Protein AF-A0A6L7CMY3-F1 (afdb_monomer_lite)

Structure (mmCIF, N/CA/C/O backbone):
data_AF-A0A6L7CMY3-F1
#
_entry.id   AF-A0A6L7CMY3-F1
#
loop_
_atom_site.group_PDB
_atom_site.id
_atom_site.type_symbol
_atom_site.label_atom_id
_atom_site.label_alt_id
_atom_site.label_comp_id
_atom_site.label_asym_id
_atom_site.label_entity_id
_atom_site.label_seq_id
_atom_site.pdbx_PDB_ins_code
_atom_site.Cartn_x
_atom_site.Cartn_y
_atom_site.Cartn_z
_atom_site.occupancy
_atom_site.B_iso_or_equiv
_atom_site.auth_seq_id
_atom_site.auth_comp_id
_atom_site.auth_asym_id
_atom_site.auth_atom_id
_atom_site.pdbx_PDB_model_num
ATOM 1 N N . ASN A 1 1 ? 4.585 -5.414 -3.481 1.00 55.00 1 ASN A N 1
ATOM 2 C CA . ASN A 1 1 ? 4.368 -4.657 -4.733 1.00 55.00 1 ASN A CA 1
ATOM 3 C C . ASN A 1 1 ? 4.599 -5.634 -5.880 1.00 55.00 1 ASN A C 1
ATOM 5 O O . ASN A 1 1 ? 5.736 -6.055 -6.036 1.00 55.00 1 ASN A O 1
ATOM 9 N N . VAL A 1 2 ? 3.542 -6.069 -6.585 1.00 53.06 2 VAL A N 1
ATOM 10 C CA . VAL A 1 2 ? 3.602 -7.129 -7.625 1.00 53.06 2 VAL A CA 1
ATOM 11 C C . VAL A 1 2 ? 4.683 -6.816 -8.656 1.00 53.06 2 VAL A C 1
ATOM 13 O O . VAL A 1 2 ? 5.489 -7.678 -8.973 1.00 53.06 2 VAL A O 1
ATOM 16 N N . VAL A 1 3 ? 4.734 -5.560 -9.105 1.00 57.84 3 VAL A N 1
ATOM 17 C CA . VAL A 1 3 ? 5.649 -5.092 -10.150 1.00 57.84 3 VAL A CA 1
ATOM 18 C C . VAL A 1 3 ? 7.102 -5.164 -9.686 1.00 57.84 3 VAL A C 1
ATOM 20 O O . VAL A 1 3 ? 7.944 -5.672 -10.412 1.00 57.84 3 VAL A O 1
ATOM 23 N N . ASN A 1 4 ? 7.395 -4.740 -8.453 1.00 63.16 4 ASN A N 1
ATOM 24 C CA . ASN A 1 4 ? 8.757 -4.835 -7.914 1.00 63.16 4 ASN A CA 1
ATOM 25 C C . ASN A 1 4 ? 9.168 -6.286 -7.656 1.00 63.16 4 ASN A C 1
ATOM 27 O O . ASN A 1 4 ? 10.317 -6.639 -7.885 1.00 63.16 4 ASN A O 1
ATOM 31 N N . ASN A 1 5 ? 8.246 -7.130 -7.184 1.00 65.50 5 ASN A N 1
ATOM 32 C CA . ASN A 1 5 ? 8.544 -8.547 -6.990 1.00 65.50 5 ASN A CA 1
ATOM 33 C C . ASN A 1 5 ? 8.836 -9.198 -8.343 1.00 65.50 5 ASN A C 1
ATOM 35 O O . ASN A 1 5 ? 9.855 -9.859 -8.473 1.00 65.50 5 ASN A O 1
ATOM 39 N N . TYR A 1 6 ? 8.004 -8.943 -9.356 1.00 63.12 6 TYR A N 1
ATOM 40 C CA . TYR A 1 6 ? 8.213 -9.431 -10.718 1.00 63.12 6 TYR A CA 1
ATOM 41 C C . TYR A 1 6 ? 9.540 -8.941 -11.312 1.00 63.12 6 TYR A C 1
ATOM 43 O O . TYR A 1 6 ? 10.290 -9.733 -11.868 1.00 63.12 6 TYR A O 1
ATOM 51 N N . ALA A 1 7 ? 9.877 -7.661 -11.128 1.00 59.66 7 ALA A N 1
ATOM 52 C CA . ALA A 1 7 ? 11.148 -7.100 -11.583 1.00 59.66 7 ALA A CA 1
ATOM 53 C C . ALA A 1 7 ? 12.369 -7.743 -10.898 1.00 59.66 7 ALA A C 1
ATOM 55 O O . ALA A 1 7 ? 13.407 -7.891 -11.533 1.00 59.66 7 ALA A O 1
ATOM 56 N N . ASN A 1 8 ? 12.251 -8.135 -9.625 1.00 67.75 8 ASN A N 1
ATOM 57 C CA . ASN A 1 8 ? 13.364 -8.685 -8.844 1.00 67.75 8 ASN A CA 1
ATOM 58 C C . ASN A 1 8 ? 13.496 -10.216 -8.929 1.00 67.75 8 ASN A C 1
ATOM 60 O O . ASN A 1 8 ? 14.593 -10.737 -8.771 1.00 67.75 8 ASN A O 1
ATOM 64 N N . GLN A 1 9 ? 12.386 -10.938 -9.096 1.00 62.44 9 GLN A N 1
ATOM 65 C CA . GLN A 1 9 ? 12.312 -12.401 -8.963 1.00 62.44 9 GLN A CA 1
ATOM 66 C C . GLN A 1 9 ? 11.767 -13.092 -10.230 1.00 62.44 9 GLN A C 1
ATOM 68 O O . GLN A 1 9 ? 11.657 -14.315 -10.267 1.00 62.44 9 GLN A O 1
ATOM 73 N N . GLY A 1 10 ? 11.414 -12.334 -11.272 1.00 70.56 10 GLY A N 1
ATOM 74 C CA . GLY A 1 10 ? 10.915 -12.869 -12.538 1.00 70.56 10 GLY A CA 1
ATOM 75 C C . GLY A 1 10 ? 9.558 -13.576 -12.423 1.00 70.56 10 GLY A C 1
ATOM 76 O O . GLY A 1 10 ? 8.732 -13.266 -11.559 1.00 70.56 10 GLY A O 1
ATOM 77 N N . LEU A 1 11 ? 9.318 -14.542 -13.316 1.00 72.25 11 LEU A N 1
ATOM 78 C CA . LEU A 1 11 ? 8.045 -15.274 -13.418 1.00 72.25 11 LEU A CA 1
ATOM 79 C C . LEU A 1 11 ? 7.767 -16.216 -12.234 1.00 72.25 11 LEU A C 1
ATOM 81 O O . LEU A 1 11 ? 6.601 -16.505 -11.963 1.00 72.25 11 LEU A O 1
ATOM 85 N N . VAL A 1 12 ? 8.792 -16.605 -11.469 1.00 72.31 12 VAL A N 1
ATOM 86 C CA . VAL A 1 12 ? 8.672 -17.429 -10.247 1.00 72.31 12 VAL A CA 1
ATOM 87 C C . VAL A 1 12 ? 7.715 -16.807 -9.225 1.00 72.31 12 VAL A C 1
ATOM 89 O O . VAL A 1 12 ? 7.023 -17.502 -8.481 1.00 72.31 12 VAL A O 1
ATOM 92 N N . VAL A 1 13 ? 7.601 -15.479 -9.226 1.00 74.62 13 VAL A N 1
ATOM 93 C CA . VAL A 1 13 ? 6.669 -14.726 -8.379 1.00 74.62 13 VAL A CA 1
ATOM 94 C C . VAL A 1 13 ? 5.237 -15.217 -8.543 1.00 74.62 13 VAL A C 1
ATOM 96 O O . VAL A 1 13 ? 4.516 -15.305 -7.552 1.00 74.62 13 VAL A O 1
ATOM 99 N N . VAL A 1 14 ? 4.821 -15.574 -9.761 1.00 78.06 14 VAL A N 1
ATOM 100 C CA . VAL A 1 14 ? 3.450 -16.022 -10.045 1.00 78.06 14 VAL A CA 1
ATOM 101 C C . VAL A 1 14 ? 3.087 -17.246 -9.200 1.00 78.06 14 VAL A C 1
ATOM 103 O O . VAL A 1 14 ? 1.989 -17.286 -8.646 1.00 78.06 14 VAL A O 1
ATOM 106 N N . PHE A 1 15 ? 4.019 -18.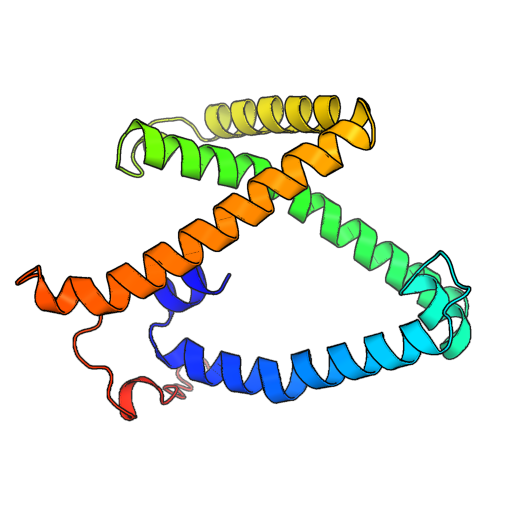183 -9.006 1.00 79.25 15 PHE A N 1
ATOM 107 C CA . PHE A 1 15 ? 3.814 -19.349 -8.146 1.00 79.25 15 PHE A CA 1
ATOM 108 C C . PHE A 1 15 ? 3.537 -18.938 -6.693 1.00 79.25 15 PHE A C 1
ATOM 110 O O . PHE A 1 15 ? 2.508 -19.309 -6.126 1.00 79.25 15 PHE A O 1
ATOM 117 N N . SER A 1 16 ? 4.381 -18.079 -6.114 1.00 78.56 16 SER A N 1
ATOM 118 C CA . SER A 1 16 ? 4.177 -17.538 -4.761 1.00 78.56 16 SER A CA 1
ATOM 119 C C . SER A 1 16 ? 2.843 -16.799 -4.623 1.00 78.56 16 SER A C 1
ATOM 121 O O . SER A 1 16 ? 2.177 -16.901 -3.593 1.00 78.56 16 SER A O 1
ATOM 123 N N . TRP A 1 17 ? 2.409 -16.083 -5.664 1.00 81.62 17 TRP A N 1
ATOM 124 C CA . TRP A 1 17 ? 1.119 -15.392 -5.667 1.00 81.62 17 TRP A CA 1
ATOM 125 C C . TRP A 1 17 ? -0.066 -16.349 -5.651 1.00 81.62 17 TRP A C 1
ATOM 127 O O . TRP A 1 17 ? -1.005 -16.093 -4.902 1.00 81.62 17 TRP A O 1
ATOM 137 N N . VAL A 1 18 ? -0.026 -17.449 -6.408 1.00 86.19 18 VAL A N 1
ATOM 138 C CA . VAL A 1 18 ? -1.082 -18.476 -6.364 1.00 86.19 18 VAL A CA 1
ATOM 139 C C . VAL A 1 18 ? -1.226 -19.030 -4.943 1.00 86.19 18 VAL A C 1
ATOM 141 O O . VAL A 1 18 ? -2.342 -19.100 -4.426 1.00 86.19 18 VAL A O 1
ATOM 144 N N . PHE A 1 19 ? -0.112 -19.327 -4.268 1.00 85.06 19 PHE A N 1
ATOM 145 C CA . PHE A 1 19 ? -0.126 -19.781 -2.872 1.00 85.06 19 PHE A CA 1
ATOM 146 C C . PHE A 1 19 ? -0.669 -18.724 -1.906 1.00 85.06 19 PHE A C 1
ATOM 148 O O . PHE A 1 19 ? -1.521 -19.038 -1.075 1.00 85.06 19 PHE A O 1
ATOM 155 N N . ILE A 1 20 ? -0.233 -17.465 -2.026 1.00 87.50 20 ILE A N 1
ATOM 156 C CA . ILE A 1 20 ? -0.755 -16.361 -1.203 1.00 87.50 20 ILE A CA 1
ATOM 157 C C . ILE A 1 20 ? -2.261 -16.189 -1.435 1.00 87.50 20 ILE A C 1
ATOM 159 O O . ILE A 1 20 ? -3.012 -15.998 -0.478 1.00 87.50 20 ILE A O 1
ATOM 163 N N . PHE A 1 21 ? -2.728 -16.289 -2.680 1.00 88.81 21 PHE A N 1
ATOM 164 C CA . PHE A 1 21 ? -4.149 -16.192 -2.994 1.00 88.81 21 PHE A CA 1
ATOM 165 C C . PHE A 1 21 ? -4.958 -17.323 -2.356 1.00 88.81 21 PHE A C 1
ATOM 167 O O . PHE A 1 21 ? -5.991 -17.063 -1.732 1.00 88.81 21 PHE A O 1
ATOM 174 N N . ALA A 1 22 ? -4.481 -18.561 -2.483 1.00 90.50 22 ALA A N 1
ATOM 175 C CA . ALA A 1 22 ? -5.176 -19.743 -1.991 1.00 90.50 22 ALA A CA 1
ATOM 176 C C . ALA A 1 22 ? -5.168 -19.845 -0.457 1.00 90.50 22 ALA A C 1
ATOM 178 O O . ALA A 1 22 ? -6.208 -20.098 0.144 1.00 90.50 22 ALA A O 1
ATOM 179 N N . LEU A 1 23 ? -4.013 -19.635 0.179 1.00 91.62 23 LEU A N 1
ATOM 180 C CA . LEU A 1 23 ? -3.820 -19.920 1.606 1.00 91.62 23 LEU A CA 1
ATOM 181 C C . LEU A 1 23 ? -4.017 -18.708 2.515 1.00 91.62 23 LEU A C 1
ATOM 183 O O . LEU A 1 23 ? -4.308 -18.881 3.696 1.00 91.62 23 LEU A O 1
ATOM 187 N N . TYR A 1 24 ? -3.860 -17.491 1.996 1.00 90.81 24 TYR A N 1
ATOM 188 C CA . TYR A 1 24 ? -3.956 -16.278 2.806 1.00 90.81 24 TYR A CA 1
ATOM 189 C C . TYR A 1 24 ? -5.120 -15.389 2.375 1.00 90.81 24 TYR A C 1
ATOM 191 O O . TYR A 1 24 ? -6.025 -15.138 3.168 1.00 90.81 24 TYR A O 1
ATOM 199 N N . PHE A 1 25 ? -5.135 -14.938 1.120 1.00 90.81 25 PHE A N 1
ATOM 200 C CA . PHE A 1 25 ? -6.109 -13.949 0.660 1.00 90.81 25 PHE A CA 1
ATOM 201 C C . PHE A 1 25 ? -7.543 -14.484 0.688 1.00 90.81 25 PHE A C 1
ATOM 203 O O . PHE A 1 25 ? -8.422 -13.823 1.236 1.00 90.81 25 PHE A O 1
ATOM 210 N N . THR A 1 26 ? -7.781 -15.679 0.133 1.00 93.81 26 THR A N 1
ATOM 211 C CA . THR A 1 26 ? -9.129 -16.267 0.063 1.00 93.81 26 THR A CA 1
ATOM 212 C C . THR A 1 26 ? -9.693 -16.549 1.459 1.00 93.81 26 THR A C 1
ATOM 214 O O . THR A 1 26 ? -10.779 -16.046 1.753 1.00 93.81 26 THR A O 1
ATOM 217 N N . PRO A 1 27 ? -8.977 -17.241 2.372 1.00 94.12 27 PRO A N 1
ATOM 218 C CA . PRO A 1 27 ? -9.471 -17.449 3.732 1.00 94.12 27 PRO A CA 1
ATOM 219 C C . PRO A 1 27 ? -9.698 -16.135 4.481 1.00 94.12 27 PRO A C 1
ATOM 221 O O . PRO A 1 27 ? -10.734 -15.962 5.122 1.00 94.12 27 PRO A O 1
ATOM 224 N N . TYR A 1 28 ? -8.776 -15.176 4.359 1.00 90.19 28 TYR A N 1
ATOM 225 C CA . TYR A 1 28 ? -8.914 -13.867 4.993 1.00 90.19 28 TYR A CA 1
ATOM 226 C C . TYR A 1 28 ? -10.160 -13.117 4.506 1.00 90.19 28 TYR A C 1
ATOM 228 O O . TYR A 1 28 ? -10.938 -12.629 5.325 1.00 90.19 28 TYR A O 1
ATOM 236 N N . ALA A 1 29 ? -10.391 -13.064 3.190 1.00 92.00 29 ALA A N 1
ATOM 237 C CA . ALA A 1 29 ? -11.557 -12.406 2.606 1.00 92.00 29 ALA A CA 1
ATOM 238 C C . ALA A 1 29 ? -12.874 -13.046 3.073 1.00 92.00 29 ALA A C 1
ATOM 240 O O . ALA A 1 29 ? -13.823 -12.326 3.386 1.00 92.00 29 ALA A O 1
ATOM 241 N N . LEU A 1 30 ? -12.919 -14.379 3.183 1.00 93.50 30 LEU A N 1
ATOM 242 C CA . LEU A 1 30 ? -14.083 -15.104 3.701 1.00 93.50 30 LEU A CA 1
ATOM 243 C C . LEU A 1 30 ? -14.339 -14.797 5.185 1.00 93.50 30 LEU A C 1
ATOM 245 O O . LEU A 1 30 ? -15.476 -14.511 5.558 1.00 93.50 30 LEU A O 1
ATOM 249 N N . ILE A 1 31 ? -13.294 -14.787 6.023 1.00 91.44 31 ILE A N 1
ATOM 250 C CA . ILE A 1 31 ? -13.402 -14.446 7.454 1.00 91.44 31 ILE A CA 1
ATOM 251 C C . ILE A 1 31 ? -13.899 -13.006 7.627 1.00 91.44 31 ILE A C 1
ATOM 253 O O . ILE A 1 31 ? -14.831 -12.754 8.390 1.00 91.44 31 ILE A O 1
ATOM 257 N N . VAL A 1 32 ? -13.304 -12.059 6.898 1.00 88.50 32 VAL A N 1
ATOM 258 C CA . VAL A 1 32 ? -13.708 -10.646 6.907 1.00 88.50 32 VAL A CA 1
ATOM 259 C C . VAL A 1 32 ? -15.148 -10.483 6.424 1.00 88.50 32 VAL A C 1
ATOM 261 O O . VAL A 1 32 ? -15.906 -9.733 7.036 1.00 88.50 32 VAL A O 1
ATOM 264 N N . GLY A 1 33 ? -15.547 -11.209 5.376 1.00 88.50 33 GLY A N 1
ATOM 265 C CA . GLY A 1 33 ? -16.920 -11.222 4.873 1.00 88.50 33 GLY A CA 1
ATOM 266 C C . GLY A 1 33 ? -17.920 -11.702 5.924 1.00 88.50 33 GLY A C 1
ATOM 267 O O . GLY A 1 33 ? -18.899 -11.008 6.192 1.00 88.50 33 GLY A O 1
ATOM 268 N N . GLN A 1 34 ? -17.634 -12.833 6.577 1.00 90.75 34 GLN A N 1
ATOM 269 C CA . GLN A 1 34 ? -18.487 -13.403 7.622 1.00 90.75 34 GLN A CA 1
ATOM 270 C C . GLN A 1 34 ? -18.597 -12.485 8.847 1.00 90.75 34 GLN A C 1
ATOM 272 O O . GLN A 1 34 ? -19.686 -12.290 9.390 1.00 90.75 34 GLN A O 1
ATOM 277 N N . LEU A 1 35 ? -17.485 -11.906 9.304 1.00 89.19 35 LEU A N 1
ATOM 278 C CA . LEU A 1 35 ? -17.491 -10.980 10.441 1.00 89.19 35 LEU A CA 1
ATOM 279 C C . LEU A 1 35 ? -18.205 -9.669 10.088 1.00 89.19 35 LEU A C 1
ATOM 281 O O . LEU A 1 35 ? -18.984 -9.161 10.894 1.00 89.19 35 LEU A O 1
ATOM 285 N N . GLY A 1 36 ? -18.002 -9.160 8.872 1.00 86.19 36 GLY A N 1
ATOM 286 C CA . GLY A 1 36 ? -18.684 -7.974 8.360 1.00 86.19 36 GLY A CA 1
ATOM 287 C C . GLY A 1 36 ? -20.200 -8.149 8.262 1.00 86.19 36 GLY A C 1
ATOM 288 O O . GLY A 1 36 ? -20.937 -7.245 8.650 1.00 86.19 36 GLY A O 1
ATOM 289 N N . SER A 1 37 ? -20.682 -9.313 7.811 1.00 86.06 37 SER A N 1
ATOM 290 C CA . SER A 1 37 ? -22.121 -9.610 7.748 1.00 86.06 37 SER A CA 1
ATOM 291 C C . SER A 1 37 ? -22.733 -9.872 9.126 1.00 86.06 37 SER A C 1
ATOM 293 O O . SER A 1 37 ? -23.871 -9.474 9.379 1.00 86.06 37 SER A O 1
ATOM 295 N N . THR A 1 38 ? -21.981 -10.515 10.025 1.00 86.25 38 THR A N 1
ATOM 296 C CA . THR A 1 38 ? -22.431 -10.840 11.390 1.00 86.25 38 THR A CA 1
ATOM 297 C C . THR A 1 38 ? -22.536 -9.585 12.258 1.00 86.25 38 THR A C 1
ATOM 299 O O . THR A 1 38 ? -23.514 -9.412 12.980 1.00 86.25 38 THR A O 1
ATOM 302 N N . PHE A 1 39 ? -21.569 -8.668 12.153 1.00 84.69 39 PHE A N 1
ATOM 303 C CA . PHE A 1 39 ? -21.505 -7.427 12.933 1.00 84.69 39 PHE A CA 1
ATOM 304 C C . PHE A 1 39 ? -21.821 -6.189 12.081 1.00 84.69 39 PHE A C 1
ATOM 306 O O . PHE A 1 39 ? -21.140 -5.167 12.180 1.00 84.69 39 PHE A O 1
ATOM 313 N N . LYS A 1 40 ? -22.861 -6.278 11.245 1.00 76.31 40 LYS A N 1
ATOM 314 C CA . LYS A 1 40 ? -23.282 -5.229 10.297 1.00 76.31 40 LYS A CA 1
ATOM 315 C C . LYS A 1 40 ? -23.584 -3.867 10.937 1.00 76.31 40 LYS A C 1
ATOM 317 O O . LYS A 1 40 ? -23.360 -2.834 10.315 1.00 76.31 40 LYS A O 1
ATOM 322 N N . ASP A 1 41 ? -24.040 -3.861 12.189 1.00 79.56 41 ASP A N 1
ATOM 323 C CA . ASP A 1 41 ? -24.372 -2.638 12.935 1.00 79.56 41 ASP A CA 1
ATOM 324 C C . ASP A 1 41 ? -23.135 -2.004 13.613 1.00 79.56 41 ASP A C 1
ATOM 326 O O . ASP A 1 41 ? -23.183 -0.895 14.154 1.00 79.56 41 ASP A O 1
ATOM 330 N N . GLY A 1 42 ? -21.993 -2.699 13.570 1.00 72.69 42 GLY A N 1
ATOM 331 C CA . GLY A 1 42 ? -20.726 -2.276 14.148 1.00 72.69 42 GLY A CA 1
ATOM 332 C C . GLY A 1 42 ? -19.984 -1.255 13.285 1.00 72.69 42 GLY A C 1
ATOM 333 O O . GLY A 1 42 ? -19.385 -1.597 12.270 1.00 72.69 42 GLY A O 1
ATOM 334 N N . LYS A 1 43 ? -19.926 0.006 13.730 1.00 72.31 43 LYS A N 1
ATOM 335 C CA . LYS A 1 43 ? -19.269 1.104 12.986 1.00 72.31 43 LYS A CA 1
ATOM 336 C C . LYS A 1 43 ? -17.733 1.078 12.999 1.00 72.31 43 LYS A C 1
ATOM 338 O O . LYS A 1 43 ? -17.114 1.836 12.261 1.00 72.31 43 LYS A O 1
ATOM 343 N N . GLY A 1 44 ? -17.106 0.252 13.839 1.00 70.62 44 GLY A N 1
ATOM 344 C CA . GLY A 1 44 ? -15.646 0.220 14.009 1.00 70.62 44 GLY A CA 1
ATOM 345 C C . GLY A 1 44 ? -14.918 -0.845 13.182 1.00 70.62 44 GLY A C 1
ATOM 346 O O . GLY A 1 44 ? -13.740 -1.092 13.444 1.00 70.62 44 GLY A O 1
ATOM 347 N N . GLY A 1 45 ? -15.602 -1.505 12.237 1.00 81.94 45 GLY A N 1
ATOM 348 C CA . GLY A 1 45 ? -15.008 -2.504 11.341 1.00 81.94 45 GLY A CA 1
ATOM 349 C C . GLY A 1 45 ? -14.246 -3.598 12.096 1.00 81.94 45 GLY A C 1
ATOM 350 O O . GLY A 1 45 ? -14.752 -4.152 13.072 1.00 81.94 45 GLY A O 1
ATOM 351 N N . VAL A 1 46 ? -12.996 -3.849 11.692 1.00 80.94 46 VAL A N 1
ATOM 352 C CA . VAL A 1 46 ? -12.120 -4.897 12.252 1.00 80.94 46 VAL A CA 1
ATOM 353 C C . VAL A 1 46 ? -11.996 -4.825 13.778 1.00 80.94 46 VAL A C 1
ATOM 355 O O . VAL A 1 46 ? -12.073 -5.854 14.446 1.00 80.94 46 VAL A O 1
ATOM 358 N N . SER A 1 47 ? -11.876 -3.627 14.362 1.00 82.88 47 SER A N 1
ATOM 359 C CA . SER A 1 47 ? -11.781 -3.483 15.824 1.00 82.88 47 SER A CA 1
ATOM 360 C C . SER A 1 47 ? -13.078 -3.906 16.521 1.00 82.88 47 SER A C 1
ATOM 362 O O . SER A 1 47 ? -13.046 -4.547 17.570 1.00 82.88 47 SER A O 1
ATOM 364 N N . THR A 1 48 ? -14.238 -3.624 15.915 1.00 83.69 48 THR A N 1
ATOM 365 C CA . THR A 1 48 ? -15.530 -4.076 16.453 1.00 83.69 48 THR A CA 1
ATOM 366 C C . THR A 1 48 ? -15.677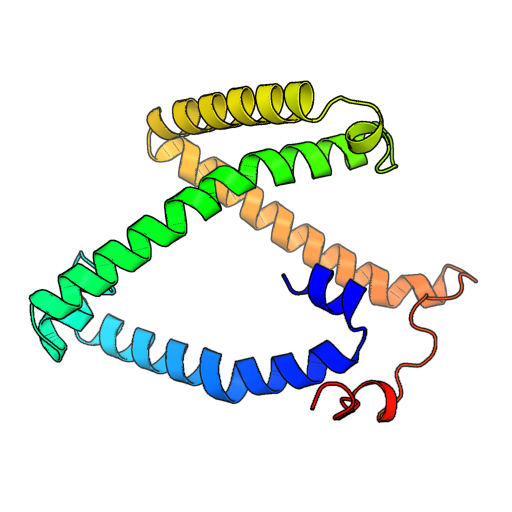 -5.589 16.369 1.00 83.69 48 THR A C 1
ATOM 368 O O . THR A 1 48 ? -16.171 -6.190 17.320 1.00 83.69 48 THR A O 1
ATOM 371 N N . TRP A 1 49 ? -15.215 -6.209 15.283 1.00 87.12 49 TRP A N 1
ATOM 372 C CA . TRP A 1 49 ? -15.267 -7.663 15.128 1.00 87.12 49 TRP A CA 1
ATOM 373 C C . TRP A 1 49 ? -14.414 -8.358 16.187 1.00 87.12 49 TRP A C 1
ATOM 375 O O . TRP A 1 49 ? -14.914 -9.221 16.901 1.00 87.12 49 TRP A O 1
ATOM 385 N N . ILE A 1 50 ? -13.169 -7.904 16.366 1.00 85.88 50 ILE A N 1
ATOM 386 C CA . ILE A 1 50 ? -12.240 -8.462 17.360 1.00 85.88 50 ILE A CA 1
ATOM 387 C C . ILE A 1 50 ? -12.751 -8.230 18.782 1.00 85.88 50 ILE A C 1
ATOM 389 O O . ILE A 1 50 ? -12.630 -9.107 19.634 1.00 85.88 50 ILE A O 1
ATOM 393 N N . LYS A 1 51 ? -13.389 -7.085 19.051 1.00 86.94 51 LYS A N 1
ATOM 394 C CA . LYS A 1 51 ? -13.976 -6.817 20.369 1.00 86.94 51 LYS A CA 1
ATOM 395 C C . LYS A 1 51 ? -15.055 -7.836 20.733 1.00 86.94 51 LYS A C 1
ATOM 397 O O . LYS A 1 51 ? -15.109 -8.244 21.889 1.00 86.94 51 LYS A O 1
ATOM 402 N N . HIS A 1 52 ? -15.886 -8.237 19.770 1.00 84.88 52 HIS A N 1
ATOM 403 C CA . HIS A 1 52 ? -16.958 -9.209 19.997 1.00 84.88 52 HIS A CA 1
ATOM 404 C C . HIS A 1 52 ? -16.465 -10.660 20.029 1.00 84.88 52 HIS A C 1
ATOM 406 O O . HIS A 1 52 ? -17.085 -11.478 20.698 1.00 84.88 52 HIS A O 1
ATOM 412 N N . THR A 1 53 ? -15.370 -10.992 19.338 1.00 86.19 53 THR A N 1
ATOM 413 C CA . THR A 1 53 ? -14.861 -12.373 19.263 1.00 86.19 53 THR A CA 1
ATOM 414 C C . THR A 1 53 ? -13.784 -12.694 20.298 1.00 86.19 53 THR A C 1
ATOM 416 O O . THR A 1 53 ? -13.715 -13.819 20.778 1.00 86.19 53 THR A O 1
ATOM 419 N N . MET A 1 54 ? -12.930 -11.725 20.629 1.00 86.19 54 MET A N 1
ATOM 420 C CA . MET A 1 54 ? -11.689 -11.921 21.393 1.00 86.19 54 MET A CA 1
ATOM 421 C C . MET A 1 54 ? -11.530 -10.942 22.567 1.00 86.19 54 MET A C 1
ATOM 423 O O . MET A 1 54 ? -10.594 -11.057 23.357 1.00 86.19 54 MET A O 1
ATOM 427 N N . GLY A 1 55 ? -12.446 -9.983 22.704 1.00 89.75 55 GLY A N 1
ATOM 428 C CA . GLY A 1 55 ? -12.510 -9.052 23.825 1.00 89.75 55 GLY A CA 1
ATOM 429 C C . GLY A 1 55 ? -11.800 -7.704 23.602 1.00 89.75 55 GLY A C 1
ATOM 430 O O . GLY A 1 55 ? -11.112 -7.485 22.600 1.00 89.75 55 GLY A O 1
ATOM 431 N N . PRO A 1 56 ? -11.970 -6.747 24.537 1.00 88.81 56 PRO A N 1
ATOM 432 C CA . PRO A 1 56 ? -11.554 -5.353 24.342 1.00 88.81 56 PRO A CA 1
ATOM 433 C C . PRO A 1 56 ? -10.040 -5.127 24.222 1.00 88.81 56 PRO A C 1
ATOM 435 O O . PRO A 1 56 ? -9.622 -4.257 23.461 1.00 88.81 56 PRO A O 1
ATOM 438 N N . GLY A 1 57 ? -9.214 -5.895 24.941 1.00 91.00 57 GLY A N 1
ATOM 439 C CA . GLY A 1 57 ? -7.754 -5.720 24.926 1.00 91.00 57 GLY A CA 1
ATOM 440 C C . GLY A 1 57 ? -7.133 -6.036 23.562 1.00 91.00 57 GLY A C 1
ATOM 441 O O . GLY A 1 57 ? -6.355 -5.246 23.027 1.00 91.00 57 GLY A O 1
ATOM 442 N N . LEU A 1 58 ? -7.545 -7.150 22.948 1.00 89.62 58 LEU A N 1
ATOM 443 C CA . LEU A 1 58 ? -7.089 -7.535 21.610 1.00 89.62 58 LEU A CA 1
ATOM 444 C C . LEU A 1 58 ? -7.654 -6.614 20.524 1.00 89.62 58 LEU A C 1
ATOM 446 O O . LEU A 1 58 ? -6.957 -6.293 19.563 1.00 89.62 58 LEU A O 1
ATOM 450 N N . ALA A 1 59 ? -8.876 -6.111 20.706 1.00 88.69 59 ALA A N 1
ATOM 451 C CA . ALA A 1 59 ? -9.458 -5.119 19.805 1.00 88.69 59 ALA A CA 1
ATOM 452 C C . ALA A 1 59 ? -8.677 -3.799 19.791 1.00 88.69 59 ALA A C 1
ATOM 454 O O . ALA A 1 59 ? -8.528 -3.188 18.728 1.00 88.69 59 ALA A O 1
ATOM 455 N N . TYR A 1 60 ? -8.171 -3.373 20.953 1.00 89.38 60 TYR A N 1
ATOM 456 C CA . TYR A 1 60 ? -7.294 -2.212 21.063 1.00 89.38 60 TYR A CA 1
ATOM 457 C C . TYR A 1 60 ? -5.959 -2.461 20.360 1.00 89.38 60 TYR A C 1
ATOM 459 O O . TYR A 1 60 ? -5.550 -1.646 19.537 1.00 89.38 60 TYR A O 1
ATOM 467 N N . LEU A 1 61 ? -5.314 -3.605 20.614 1.00 91.62 61 LEU A N 1
ATOM 468 C CA . LEU A 1 61 ? -4.036 -3.941 19.982 1.00 91.62 61 LEU A CA 1
ATOM 469 C C . LEU A 1 61 ? -4.154 -4.001 18.450 1.00 91.62 61 LEU A C 1
ATOM 471 O O . LEU A 1 61 ? -3.301 -3.471 17.739 1.00 91.62 61 LEU A O 1
ATOM 475 N N . ALA A 1 62 ? -5.232 -4.588 17.928 1.00 88.19 62 ALA A N 1
ATOM 476 C CA . ALA A 1 62 ? -5.494 -4.638 16.493 1.00 88.19 62 ALA A CA 1
ATOM 477 C C . ALA A 1 62 ? -5.728 -3.244 15.887 1.00 88.19 62 ALA A C 1
ATOM 479 O O . ALA A 1 62 ? -5.185 -2.928 14.831 1.00 88.19 62 ALA A O 1
ATOM 480 N N . ALA A 1 63 ? -6.495 -2.383 16.563 1.00 88.25 63 ALA A N 1
ATOM 481 C CA . ALA A 1 63 ? -6.701 -1.005 16.117 1.00 88.25 63 ALA A CA 1
ATOM 482 C C . ALA A 1 63 ? -5.398 -0.188 16.157 1.00 88.25 63 ALA A C 1
ATOM 484 O O . ALA A 1 63 ? -5.112 0.574 15.233 1.00 88.25 63 ALA A O 1
ATOM 485 N N . TRP A 1 64 ? -4.595 -0.368 17.206 1.00 91.25 64 TRP A N 1
ATOM 486 C CA . TRP A 1 64 ? -3.327 0.329 17.386 1.00 91.25 64 TRP A CA 1
ATOM 487 C C . TRP A 1 64 ? -2.292 -0.097 16.344 1.00 91.25 64 TRP A C 1
ATOM 489 O O . TRP A 1 64 ? -1.719 0.757 15.675 1.00 91.25 64 TRP A O 1
ATOM 499 N N . THR A 1 65 ? -2.095 -1.403 16.138 1.00 91.50 65 THR A N 1
ATOM 500 C CA . THR A 1 65 ? -1.170 -1.919 15.111 1.00 91.50 65 THR A CA 1
ATOM 501 C C . THR A 1 65 ? -1.579 -1.474 13.712 1.00 91.50 65 THR A C 1
ATOM 503 O O . THR A 1 65 ? -0.730 -1.023 12.941 1.00 91.50 65 THR A O 1
ATOM 506 N N . TYR A 1 66 ? -2.881 -1.512 13.408 1.00 87.19 66 TYR A N 1
ATOM 507 C CA . TYR A 1 66 ? -3.418 -0.959 12.170 1.00 87.19 66 TYR A CA 1
ATOM 508 C C . TYR A 1 66 ? -3.043 0.519 12.022 1.00 87.19 66 TYR A C 1
ATOM 510 O O . TYR A 1 66 ? -2.474 0.904 11.003 1.00 87.19 66 TYR A O 1
ATOM 518 N N . TRP A 1 67 ? -3.296 1.344 13.040 1.00 89.75 67 TRP A N 1
ATOM 519 C CA . TRP A 1 67 ? -2.968 2.770 13.002 1.00 89.75 67 TRP A CA 1
ATOM 520 C C . TRP A 1 67 ? -1.463 3.029 12.820 1.00 89.75 67 TRP A C 1
ATOM 522 O O . TRP A 1 67 ? -1.082 3.805 11.944 1.00 89.75 67 TRP A O 1
ATOM 532 N N . VAL A 1 68 ? -0.603 2.334 13.575 1.00 93.12 68 VAL A N 1
ATOM 533 C CA . VAL A 1 68 ? 0.858 2.506 13.515 1.00 93.12 68 VAL A CA 1
ATOM 534 C C . VAL A 1 68 ? 1.413 2.163 12.137 1.00 93.12 68 VAL A C 1
ATOM 536 O O . VAL A 1 68 ? 2.216 2.932 11.618 1.00 93.12 68 VAL A O 1
ATOM 539 N N . VAL A 1 69 ? 0.973 1.065 11.508 1.00 91.56 69 VAL A N 1
ATOM 540 C CA . VAL A 1 69 ? 1.435 0.667 10.161 1.00 91.56 69 VAL A CA 1
ATOM 541 C C . VAL A 1 69 ? 1.072 1.711 9.099 1.00 91.56 69 VAL A C 1
ATOM 543 O O . VAL A 1 69 ? 1.806 1.886 8.123 1.00 91.56 69 VAL A O 1
ATOM 546 N N . HIS A 1 70 ? -0.022 2.450 9.290 1.00 87.06 70 HIS A N 1
ATOM 547 C CA . HIS A 1 70 ? -0.442 3.471 8.333 1.00 87.06 70 HIS A CA 1
ATOM 548 C C . HIS A 1 70 ? 0.447 4.721 8.347 1.00 87.06 70 HIS A C 1
ATOM 550 O O . HIS A 1 70 ? 0.568 5.363 7.308 1.00 87.06 70 HIS A O 1
ATOM 556 N N . ILE A 1 71 ? 1.110 5.058 9.456 1.00 87.25 71 ILE A N 1
ATOM 557 C CA . ILE A 1 71 ? 1.992 6.238 9.535 1.00 87.25 71 ILE A CA 1
ATOM 558 C C . ILE A 1 71 ? 3.161 6.165 8.534 1.00 87.25 71 ILE A C 1
ATOM 560 O O . ILE A 1 71 ? 3.246 7.043 7.669 1.00 87.25 71 ILE A O 1
ATOM 564 N N . PRO A 1 72 ? 4.043 5.142 8.573 1.00 87.00 72 PRO A N 1
ATOM 565 C CA . PRO A 1 72 ? 5.135 5.033 7.613 1.00 87.00 72 PRO A CA 1
ATOM 566 C C . PRO A 1 72 ? 4.609 4.790 6.195 1.00 87.00 72 PRO A C 1
ATOM 568 O O . PRO A 1 72 ? 5.165 5.318 5.234 1.00 87.00 72 PRO A O 1
ATOM 571 N N . TYR A 1 73 ? 3.498 4.056 6.052 1.00 85.88 73 TYR A N 1
ATOM 572 C CA . TYR A 1 73 ? 2.865 3.832 4.755 1.00 85.88 73 TYR A CA 1
ATOM 573 C C . TYR A 1 73 ? 2.435 5.143 4.082 1.00 85.88 73 TYR A C 1
ATOM 575 O O . TYR A 1 73 ? 2.712 5.342 2.900 1.00 85.88 73 TYR A O 1
ATOM 583 N N . LEU A 1 74 ? 1.785 6.048 4.821 1.00 84.81 74 LEU A N 1
ATOM 584 C CA . LEU A 1 74 ? 1.370 7.356 4.311 1.00 84.81 74 LEU A CA 1
ATOM 585 C C . LEU A 1 74 ? 2.576 8.250 4.017 1.00 84.81 74 LEU A C 1
ATOM 587 O O . LEU A 1 74 ? 2.595 8.896 2.971 1.00 84.81 74 LEU A O 1
ATOM 591 N N . ALA A 1 75 ? 3.597 8.241 4.880 1.00 83.62 75 ALA A N 1
ATOM 592 C CA . ALA A 1 75 ? 4.827 9.008 4.675 1.00 83.62 75 ALA A CA 1
ATOM 593 C C . ALA A 1 75 ? 5.598 8.580 3.411 1.00 83.62 75 ALA A C 1
ATOM 595 O O . ALA A 1 75 ? 6.250 9.405 2.774 1.00 83.62 75 ALA A O 1
ATOM 596 N N . GLN A 1 76 ? 5.478 7.314 2.995 1.00 83.81 76 GLN A N 1
ATOM 597 C CA . GLN A 1 76 ? 6.122 6.800 1.784 1.00 83.81 76 GLN A CA 1
ATOM 598 C C . GLN A 1 76 ? 5.420 7.230 0.479 1.00 83.81 76 GLN A C 1
ATOM 600 O O . GLN A 1 76 ? 6.049 7.279 -0.581 1.00 83.81 76 GLN A O 1
ATOM 605 N N . LYS A 1 77 ? 4.115 7.542 0.501 1.00 87.19 77 LYS A N 1
ATOM 606 C CA . LYS A 1 77 ? 3.349 7.829 -0.731 1.00 87.19 77 LYS A CA 1
ATOM 607 C C . LYS A 1 77 ? 3.809 9.077 -1.492 1.00 87.19 77 LYS A C 1
ATOM 609 O O . LYS A 1 77 ? 3.962 8.964 -2.709 1.00 87.19 77 LYS A O 1
ATOM 614 N N . PRO A 1 78 ? 4.063 10.232 -0.850 1.00 86.81 78 PRO A N 1
ATOM 615 C CA . PRO A 1 78 ? 4.554 11.420 -1.548 1.00 86.81 78 PRO A CA 1
ATOM 616 C C . PRO A 1 78 ? 5.880 11.168 -2.268 1.00 86.81 78 PRO A C 1
ATOM 618 O O . PRO A 1 78 ? 6.081 11.656 -3.377 1.00 86.81 78 PRO A O 1
ATOM 621 N N . GLN A 1 79 ? 6.751 10.339 -1.687 1.00 84.75 79 GLN A N 1
ATOM 622 C CA . GLN A 1 79 ? 8.015 9.971 -2.317 1.00 84.75 79 GLN A CA 1
ATOM 623 C C . GLN A 1 79 ? 7.782 9.177 -3.609 1.00 84.75 79 GLN A C 1
ATOM 625 O O . GLN A 1 79 ? 8.413 9.453 -4.624 1.00 84.75 79 GLN A O 1
ATOM 630 N N . ALA A 1 80 ? 6.833 8.236 -3.615 1.00 83.81 80 ALA A N 1
ATOM 631 C CA . ALA A 1 80 ? 6.471 7.499 -4.826 1.00 83.81 80 ALA A CA 1
ATOM 632 C C . ALA A 1 80 ? 5.885 8.413 -5.922 1.00 83.81 80 ALA A C 1
ATOM 634 O O . ALA A 1 80 ? 6.185 8.221 -7.099 1.00 83.81 80 ALA A O 1
ATOM 635 N N . ILE A 1 81 ? 5.097 9.427 -5.541 1.00 86.00 81 ILE A N 1
ATOM 636 C CA . ILE A 1 81 ? 4.569 10.440 -6.471 1.00 86.00 81 ILE A CA 1
ATOM 637 C C . ILE A 1 81 ? 5.716 11.228 -7.109 1.00 86.00 81 ILE A C 1
ATOM 639 O O . ILE A 1 81 ? 5.722 11.409 -8.322 1.00 86.00 81 ILE A O 1
ATOM 643 N N . LEU A 1 82 ? 6.707 11.653 -6.322 1.00 84.50 82 LEU A N 1
ATOM 644 C CA . LEU A 1 82 ? 7.881 12.357 -6.846 1.00 84.50 82 LEU A CA 1
ATOM 645 C C . LEU A 1 82 ? 8.682 11.519 -7.830 1.00 84.50 82 LEU A C 1
ATOM 647 O O . LEU A 1 82 ? 9.085 12.025 -8.873 1.00 84.50 82 LEU A O 1
ATOM 651 N N . ILE A 1 83 ? 8.878 10.239 -7.519 1.00 82.62 83 ILE A N 1
ATOM 652 C CA . ILE A 1 83 ? 9.559 9.307 -8.417 1.00 82.62 83 ILE A CA 1
ATOM 653 C C . ILE A 1 83 ? 8.789 9.203 -9.738 1.00 82.62 83 ILE A C 1
ATOM 655 O O . ILE A 1 83 ? 9.382 9.361 -10.801 1.00 82.62 83 ILE A O 1
ATOM 659 N N . ALA A 1 84 ? 7.470 9.000 -9.679 1.00 83.62 84 ALA A N 1
ATOM 660 C CA . ALA A 1 84 ? 6.629 8.895 -10.869 1.00 83.62 84 ALA A CA 1
ATOM 661 C C . ALA A 1 84 ? 6.619 10.188 -11.707 1.00 83.62 84 ALA A C 1
ATOM 663 O O . ALA A 1 84 ? 6.733 10.122 -12.928 1.00 83.62 84 ALA A O 1
ATOM 664 N N . LEU A 1 85 ? 6.540 11.359 -11.065 1.00 83.69 85 LEU A N 1
ATOM 665 C CA . LEU A 1 85 ? 6.640 12.657 -11.741 1.00 83.69 85 LEU A CA 1
ATOM 666 C C . LEU A 1 85 ? 8.014 12.855 -12.384 1.00 83.69 85 LEU A C 1
ATOM 668 O O . LEU A 1 85 ? 8.099 13.388 -13.487 1.00 83.69 85 LEU A O 1
ATOM 672 N N . GLY A 1 86 ? 9.081 12.402 -11.722 1.00 81.25 86 GLY A N 1
ATOM 673 C CA . GLY A 1 86 ? 10.426 12.464 -12.276 1.00 81.25 86 GLY A CA 1
ATOM 674 C C . GLY A 1 86 ? 10.549 11.659 -13.569 1.00 81.25 86 GLY A C 1
ATOM 675 O O . GLY A 1 86 ? 10.986 12.185 -14.593 1.00 81.25 86 GLY A O 1
ATOM 676 N N . TRP A 1 87 ? 10.052 10.423 -13.551 1.00 81.94 87 TRP A N 1
ATOM 677 C CA . TRP A 1 87 ? 9.963 9.589 -14.750 1.00 81.94 87 TRP A CA 1
ATOM 678 C C . TRP A 1 87 ? 9.091 10.216 -15.844 1.00 81.94 87 TRP A C 1
ATOM 680 O O . TRP A 1 87 ? 9.469 10.176 -17.009 1.00 81.94 87 TRP A O 1
ATOM 690 N N . ALA A 1 88 ? 7.962 10.836 -15.493 1.00 83.56 88 ALA A N 1
ATOM 691 C CA . ALA A 1 88 ? 7.079 11.479 -16.467 1.00 83.56 88 ALA A CA 1
ATOM 692 C C . ALA A 1 88 ? 7.707 12.712 -17.146 1.00 83.56 88 ALA A C 1
ATOM 694 O O . ALA A 1 88 ? 7.419 12.969 -18.310 1.00 83.56 88 ALA A O 1
ATOM 695 N N . MET A 1 89 ? 8.548 13.477 -16.437 1.00 80.69 89 MET A N 1
ATOM 696 C CA . MET A 1 89 ? 9.159 14.702 -16.972 1.00 80.69 89 MET A CA 1
ATOM 697 C C . MET A 1 89 ? 10.422 14.44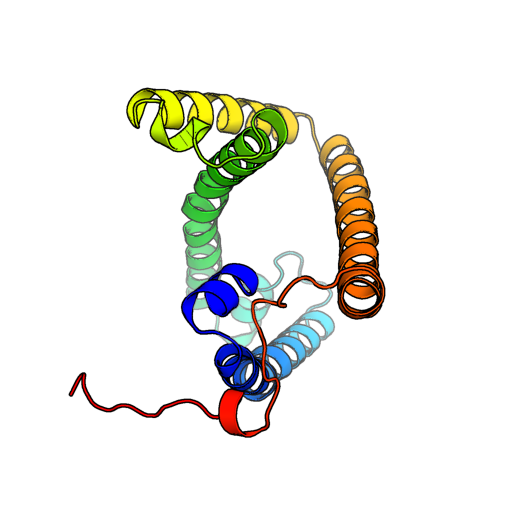7 -17.797 1.00 80.69 89 MET A C 1
ATOM 699 O O . MET A 1 89 ? 10.587 15.067 -18.843 1.00 80.69 89 MET A O 1
ATOM 703 N N . LYS A 1 90 ? 11.330 13.583 -17.325 1.00 77.06 90 LYS A N 1
ATOM 704 C CA . LYS A 1 90 ? 12.610 13.330 -18.013 1.00 77.06 90 LYS A CA 1
ATOM 705 C C . LYS A 1 90 ? 12.631 12.051 -18.846 1.00 77.06 90 LYS A C 1
ATOM 707 O O . LYS A 1 90 ? 13.543 11.875 -19.643 1.00 77.06 90 LYS A O 1
ATOM 712 N N . GLY A 1 91 ? 11.663 11.153 -18.668 1.00 69.12 91 GLY A N 1
ATOM 713 C CA . GLY A 1 91 ? 11.667 9.842 -19.324 1.00 69.12 91 GLY A CA 1
ATOM 714 C C . GLY A 1 91 ? 12.727 8.876 -18.781 1.00 69.12 91 GLY A C 1
ATOM 715 O O . GLY A 1 91 ? 12.787 7.732 -19.223 1.00 69.12 91 GLY A O 1
ATOM 716 N N . ASP A 1 92 ? 13.534 9.303 -17.807 1.00 70.19 92 ASP A N 1
ATOM 717 C CA . ASP A 1 92 ? 14.549 8.499 -17.142 1.00 70.19 92 ASP A CA 1
ATOM 718 C C . ASP A 1 92 ? 14.541 8.729 -15.617 1.00 70.19 92 ASP A C 1
ATOM 720 O O . ASP A 1 92 ? 13.999 9.702 -15.084 1.00 70.19 92 ASP A O 1
ATOM 724 N N . GLY A 1 93 ? 15.148 7.804 -14.874 1.00 64.06 93 GLY A N 1
ATOM 725 C CA . GLY A 1 93 ? 15.279 7.911 -13.418 1.00 64.06 93 GLY A CA 1
ATOM 726 C C . GLY A 1 93 ? 16.335 8.922 -12.944 1.00 64.06 93 GLY A C 1
ATOM 727 O O . GLY A 1 93 ? 16.710 8.879 -11.769 1.00 64.06 93 GLY A O 1
ATOM 728 N N . SER A 1 94 ? 16.869 9.787 -13.821 1.00 67.00 94 SER A N 1
ATOM 729 C CA . SER A 1 94 ? 18.004 10.672 -13.500 1.00 67.00 94 SER A CA 1
ATOM 730 C C . SER A 1 94 ? 17.644 11.755 -12.481 1.00 67.00 94 SER A C 1
ATOM 732 O O . SER A 1 94 ? 18.476 12.093 -11.644 1.00 67.00 94 SER A O 1
ATOM 734 N N . LEU A 1 95 ? 16.388 12.221 -12.455 1.00 66.81 95 LEU A N 1
ATOM 735 C CA . LEU A 1 95 ? 15.914 13.243 -11.506 1.00 66.81 95 LEU A CA 1
ATOM 736 C C . LEU A 1 95 ? 16.099 12.848 -10.036 1.00 66.81 95 LEU A C 1
ATOM 738 O O . LEU A 1 95 ? 16.229 13.710 -9.178 1.00 66.81 95 LEU A O 1
ATOM 742 N N . ILE A 1 96 ? 16.123 11.557 -9.719 1.00 66.31 96 ILE A N 1
ATOM 743 C CA . ILE A 1 96 ? 16.324 11.092 -8.337 1.00 66.31 96 ILE A CA 1
ATOM 744 C C . ILE A 1 96 ? 17.819 10.945 -8.024 1.00 66.31 96 ILE A C 1
ATOM 746 O O . ILE A 1 96 ? 18.213 10.975 -6.863 1.00 66.31 96 ILE A O 1
ATOM 750 N N . LYS A 1 97 ? 18.656 10.782 -9.055 1.00 65.81 97 LYS A N 1
ATOM 751 C CA . LYS A 1 97 ? 20.108 10.599 -8.927 1.00 65.81 97 LYS A CA 1
ATOM 752 C C . LYS A 1 97 ? 20.880 11.921 -8.951 1.00 65.81 97 LYS A C 1
ATOM 754 O O . LYS A 1 97 ? 21.954 11.992 -8.370 1.00 65.81 97 LYS A O 1
ATOM 759 N N . GLU A 1 98 ? 20.345 12.946 -9.612 1.00 69.56 98 GLU A N 1
ATOM 760 C CA . GLU A 1 98 ? 20.980 14.266 -9.739 1.00 69.56 98 GLU A CA 1
ATOM 761 C C . GLU A 1 98 ? 20.780 15.167 -8.510 1.00 69.56 98 GLU A C 1
ATOM 763 O O . GLU A 1 98 ? 21.610 16.032 -8.238 1.00 69.56 98 GLU A O 1
ATOM 768 N N . TYR A 1 99 ? 19.694 14.978 -7.756 1.00 73.25 99 TYR A N 1
ATOM 769 C CA . TYR A 1 99 ? 19.383 15.799 -6.586 1.00 73.25 99 TYR A CA 1
ATOM 770 C C . TYR A 1 99 ? 19.902 15.157 -5.300 1.00 73.25 99 TYR A C 1
ATOM 772 O O . TYR A 1 99 ? 19.837 13.942 -5.115 1.00 73.25 99 TYR A O 1
ATOM 780 N N . SER A 1 100 ? 20.375 15.986 -4.364 1.00 78.56 100 SER A N 1
ATOM 781 C CA . SER A 1 100 ? 20.783 15.499 -3.047 1.00 78.56 100 SER A CA 1
ATOM 782 C C . SER A 1 100 ? 19.596 14.888 -2.296 1.00 78.56 100 SER A C 1
ATOM 784 O O . SER A 1 100 ? 18.455 15.350 -2.404 1.00 78.56 100 SER A O 1
ATOM 786 N N . VAL A 1 101 ? 19.870 13.869 -1.476 1.00 81.38 101 VAL A N 1
ATOM 787 C CA . VAL A 1 101 ? 18.852 13.190 -0.652 1.00 81.38 101 VAL A CA 1
ATOM 788 C C . VAL A 1 101 ? 18.065 14.194 0.199 1.00 81.38 101 VAL A C 1
ATOM 790 O O . VAL A 1 101 ? 16.849 14.077 0.322 1.00 81.38 101 VAL A O 1
ATOM 793 N N . VAL A 1 102 ? 18.741 15.224 0.719 1.00 84.50 102 VAL A N 1
ATOM 794 C CA . VAL A 1 102 ? 18.130 16.286 1.533 1.00 84.50 102 VAL A CA 1
ATOM 795 C C . VAL A 1 102 ? 17.129 17.115 0.723 1.00 84.50 102 VAL A C 1
ATOM 797 O O . VAL A 1 102 ? 16.028 17.379 1.204 1.00 84.50 102 VAL A O 1
ATOM 800 N N . ALA A 1 103 ? 17.462 17.488 -0.517 1.00 83.94 103 ALA A N 1
ATOM 801 C CA . ALA A 1 103 ? 16.553 18.241 -1.383 1.00 83.94 103 ALA A CA 1
ATOM 802 C C . ALA A 1 103 ? 15.311 17.415 -1.760 1.00 83.94 103 ALA A C 1
ATOM 804 O O . ALA A 1 103 ? 14.186 17.916 -1.702 1.00 83.94 103 ALA A O 1
ATOM 805 N N . LEU A 1 104 ? 15.499 16.128 -2.074 1.00 83.06 104 LEU A N 1
ATOM 806 C CA . LEU A 1 104 ? 14.402 15.209 -2.393 1.00 83.06 104 LEU A CA 1
ATOM 807 C C . LEU A 1 104 ? 13.476 14.973 -1.195 1.00 83.06 104 LEU A C 1
ATOM 809 O O . LEU A 1 104 ? 12.252 14.994 -1.345 1.00 83.06 104 LEU A O 1
ATOM 813 N N . GLN A 1 105 ? 14.036 14.786 0.002 1.00 85.94 105 GLN A N 1
ATOM 814 C CA . GLN A 1 105 ? 13.250 14.652 1.230 1.00 85.94 105 GLN A CA 1
ATOM 815 C C . GLN A 1 105 ? 12.509 15.948 1.575 1.00 85.94 105 GLN A C 1
ATOM 817 O O . GLN A 1 105 ? 11.334 15.891 1.937 1.00 85.94 105 GLN A O 1
ATOM 822 N N . GLY A 1 106 ? 13.141 17.111 1.390 1.00 88.12 106 GLY A N 1
ATOM 823 C CA . GLY A 1 106 ? 12.493 18.413 1.560 1.00 88.12 106 GLY A CA 1
ATOM 824 C C . GLY A 1 106 ? 11.285 18.583 0.636 1.00 88.12 106 GLY A C 1
ATOM 825 O O . GLY A 1 106 ? 10.198 18.938 1.090 1.00 88.12 106 GLY A O 1
ATOM 826 N N . LEU A 1 107 ? 11.431 18.238 -0.646 1.00 87.31 107 LEU A N 1
ATOM 827 C CA . LEU A 1 107 ? 10.325 18.284 -1.604 1.00 87.31 107 LEU A CA 1
ATOM 828 C C . LEU A 1 107 ? 9.220 17.269 -1.263 1.00 87.31 107 LEU A C 1
ATOM 830 O O . LEU A 1 107 ? 8.032 17.580 -1.365 1.00 87.31 107 LEU A O 1
ATOM 834 N N . THR A 1 108 ? 9.605 16.074 -0.802 1.00 89.06 108 THR A N 1
ATOM 835 C CA . THR A 1 108 ? 8.671 15.040 -0.325 1.00 89.06 108 THR A CA 1
ATOM 836 C C . THR A 1 108 ? 7.835 15.562 0.842 1.00 89.06 108 THR A C 1
ATOM 838 O O . THR A 1 108 ? 6.619 15.371 0.860 1.00 89.06 108 THR A O 1
ATOM 841 N N . LEU A 1 109 ? 8.467 16.260 1.791 1.00 90.19 109 LEU A N 1
ATOM 842 C CA . LEU A 1 109 ? 7.802 16.857 2.946 1.00 90.19 109 LEU A CA 1
ATOM 843 C C . LEU A 1 109 ? 6.820 17.960 2.531 1.00 90.19 109 LEU A C 1
ATOM 845 O O . LEU A 1 109 ? 5.687 17.978 3.009 1.00 90.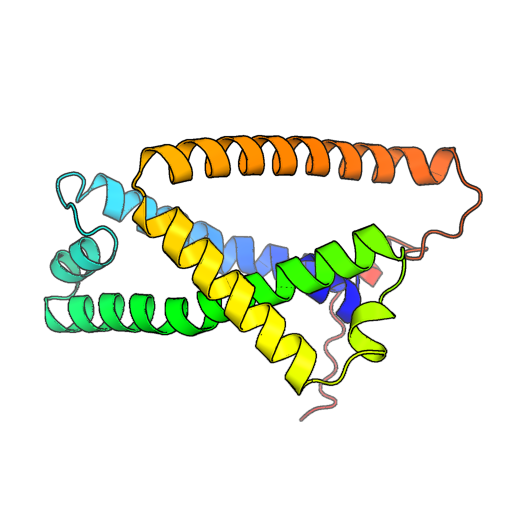19 109 LEU A O 1
ATOM 849 N N . VAL A 1 110 ? 7.215 18.843 1.608 1.00 90.81 110 VAL A N 1
ATOM 850 C CA . VAL A 1 110 ? 6.327 19.891 1.073 1.00 90.81 110 VAL A CA 1
ATOM 851 C C . VAL A 1 110 ? 5.089 19.275 0.417 1.00 90.81 110 VAL A C 1
ATOM 853 O O . VAL A 1 110 ? 3.965 19.691 0.706 1.00 90.81 110 VAL A O 1
ATOM 856 N N . LEU A 1 111 ? 5.270 18.241 -0.409 1.00 89.44 111 LEU A N 1
ATOM 857 C CA . LEU A 1 111 ? 4.151 17.532 -1.032 1.00 89.44 111 LEU A CA 1
ATOM 858 C C . LEU A 1 111 ? 3.270 16.811 -0.013 1.00 89.44 111 LEU A C 1
ATOM 860 O O . LEU A 1 111 ? 2.046 16.836 -0.139 1.00 89.44 111 LEU A O 1
ATOM 864 N N . PHE A 1 112 ? 3.864 16.191 1.006 1.00 89.50 112 PHE A N 1
ATOM 865 C CA . PHE A 1 112 ? 3.114 15.563 2.088 1.00 89.50 112 PHE A CA 1
ATOM 866 C C . PHE A 1 112 ? 2.202 16.575 2.794 1.00 89.50 112 PHE A C 1
ATOM 868 O O . PHE A 1 112 ? 1.003 16.329 2.935 1.00 89.50 112 PHE A O 1
ATOM 875 N N . ILE A 1 113 ? 2.741 17.741 3.167 1.00 89.81 113 ILE A N 1
ATOM 876 C CA . ILE A 1 113 ? 1.980 18.822 3.811 1.00 89.81 113 ILE A CA 1
ATOM 877 C C . ILE A 1 113 ? 0.863 19.328 2.893 1.00 89.81 113 ILE A C 1
ATOM 879 O O . ILE A 1 113 ? -0.266 19.514 3.352 1.00 89.81 113 ILE A O 1
ATOM 883 N N . PHE A 1 114 ? 1.138 19.491 1.597 1.00 88.69 114 PHE A N 1
ATOM 884 C CA . PHE A 1 114 ? 0.121 19.870 0.617 1.00 88.69 114 PHE A CA 1
ATOM 885 C C . PHE A 1 114 ? -1.042 18.867 0.578 1.00 88.69 114 PHE A C 1
ATOM 887 O O . PHE A 1 114 ? -2.202 19.266 0.681 1.00 88.69 114 PHE A O 1
ATOM 894 N N . PHE A 1 115 ? -0.763 17.563 0.498 1.00 84.38 115 PHE A N 1
ATOM 895 C CA . PHE A 1 115 ? -1.819 16.545 0.491 1.00 84.38 115 PHE A CA 1
ATOM 896 C C . PHE A 1 115 ? -2.577 16.461 1.819 1.00 84.38 115 PHE A C 1
ATOM 898 O O . PHE A 1 115 ? -3.796 16.284 1.799 1.00 84.38 115 PHE A O 1
ATOM 905 N N . MET A 1 116 ? -1.905 16.643 2.961 1.00 85.19 116 MET A N 1
ATOM 906 C CA . MET A 1 116 ? -2.588 16.760 4.255 1.00 85.19 116 MET A CA 1
ATOM 907 C C . MET A 1 116 ? -3.553 17.951 4.279 1.00 85.19 116 MET A C 1
ATOM 909 O O . MET A 1 116 ? -4.676 17.829 4.768 1.00 85.19 116 MET A O 1
ATOM 913 N N . TRP A 1 117 ? -3.149 19.089 3.714 1.00 85.81 117 TRP A N 1
ATOM 914 C CA . TRP A 1 117 ? -4.009 20.265 3.596 1.00 85.81 117 TRP A CA 1
ATOM 915 C C . TRP A 1 117 ? -5.193 20.039 2.645 1.00 85.81 117 TRP A C 1
ATOM 917 O O . TRP A 1 117 ? -6.312 20.455 2.934 1.00 85.81 117 TRP A O 1
ATOM 927 N N . VAL A 1 118 ? -4.997 19.332 1.529 1.00 82.88 118 VAL A N 1
ATOM 928 C CA . VAL A 1 118 ? -6.116 18.946 0.651 1.00 82.88 118 VAL A CA 1
ATOM 929 C C . VAL A 1 118 ? -7.079 18.007 1.385 1.00 82.88 118 VAL A C 1
ATOM 931 O O . VAL A 1 118 ? -8.296 18.173 1.281 1.00 82.88 118 VAL A O 1
ATOM 934 N N . ALA A 1 119 ? -6.552 17.053 2.158 1.00 80.38 119 ALA A N 1
ATOM 935 C CA . ALA A 1 119 ? -7.354 16.124 2.948 1.00 80.38 119 ALA A CA 1
ATOM 936 C C . ALA A 1 119 ? -8.163 16.834 4.051 1.00 80.38 119 ALA A C 1
ATOM 938 O O . ALA A 1 119 ? -9.297 16.437 4.324 1.00 80.38 119 ALA A O 1
ATOM 939 N N . SER A 1 120 ? -7.638 17.917 4.636 1.00 83.25 120 SER A N 1
ATOM 940 C CA . SER A 1 120 ? -8.347 18.690 5.666 1.00 83.25 120 SER A CA 1
ATOM 941 C C . SER A 1 120 ? -9.529 19.507 5.123 1.00 83.25 120 SER A C 1
ATOM 943 O O . SER A 1 120 ? -10.428 19.853 5.888 1.00 83.25 120 SER A O 1
ATOM 945 N N . ARG A 1 121 ? -9.607 19.746 3.802 1.00 80.19 121 ARG A N 1
ATOM 946 C CA . ARG A 1 121 ? -10.750 20.420 3.149 1.00 80.19 121 ARG A CA 1
ATOM 947 C C . ARG A 1 121 ? -12.011 19.550 2.995 1.00 80.19 121 ARG A C 1
ATOM 949 O O . ARG A 1 121 ? -13.009 20.019 2.448 1.00 80.19 121 ARG A O 1
ATOM 956 N N . GLY A 1 122 ? -12.007 18.317 3.509 1.00 74.19 122 GLY A N 1
ATOM 957 C CA . GLY A 1 122 ? -13.210 17.506 3.725 1.00 74.19 122 GLY A CA 1
ATOM 958 C C . GLY A 1 122 ? -13.505 16.431 2.669 1.00 74.19 122 GLY A C 1
ATOM 959 O O . GLY A 1 122 ? -12.832 16.286 1.648 1.00 74.19 122 GLY A O 1
ATOM 960 N N . MET A 1 123 ? -14.561 15.648 2.924 1.00 65.56 123 MET A N 1
ATOM 961 C CA . MET A 1 123 ? -14.867 14.384 2.227 1.00 65.56 123 MET A CA 1
ATOM 962 C C . MET A 1 123 ? -15.161 14.517 0.721 1.00 65.56 123 MET A C 1
ATOM 964 O O . MET A 1 123 ? -14.975 13.556 -0.029 1.00 65.56 123 MET A O 1
ATOM 968 N N . LYS A 1 124 ? -15.613 15.689 0.250 1.00 75.50 124 LYS A N 1
ATOM 969 C CA . LYS A 1 124 ? -15.967 15.903 -1.166 1.00 75.50 124 LYS A CA 1
ATOM 970 C C . LYS A 1 124 ? -14.742 15.815 -2.081 1.00 75.50 124 LYS A C 1
ATOM 972 O O . LYS A 1 124 ? -14.814 15.167 -3.123 1.00 75.50 124 LYS A O 1
ATOM 977 N N . SER A 1 125 ? -13.616 16.397 -1.667 1.00 71.44 125 SER A N 1
ATOM 978 C CA . SER A 1 125 ? -12.353 16.340 -2.413 1.00 71.44 125 SER A CA 1
ATOM 979 C C . SER A 1 125 ? -11.837 14.907 -2.520 1.00 71.44 125 SER A C 1
ATOM 981 O O . SER A 1 125 ? -11.454 14.466 -3.601 1.00 71.44 125 SER A O 1
ATOM 983 N N . LEU A 1 126 ? -11.918 14.145 -1.423 1.00 76.19 126 LEU A N 1
ATOM 984 C CA . LEU A 1 126 ? -11.476 12.752 -1.386 1.00 76.19 126 LEU A CA 1
ATOM 985 C C . LEU A 1 126 ? -12.286 11.864 -2.342 1.00 76.19 126 LEU A C 1
ATOM 987 O O . LEU A 1 126 ? -11.711 11.044 -3.054 1.00 76.19 126 LEU A O 1
ATOM 991 N N . LYS A 1 127 ? -13.611 12.062 -2.410 1.00 79.62 127 LYS A N 1
ATOM 992 C CA . LYS A 1 127 ? -14.485 11.296 -3.312 1.00 79.62 127 LYS A CA 1
ATOM 993 C C . LYS A 1 127 ? -14.166 11.551 -4.788 1.00 79.62 127 LYS A C 1
ATOM 995 O O . LYS A 1 127 ? -14.130 10.603 -5.570 1.00 79.62 127 LYS A O 1
ATOM 1000 N N . ILE A 1 128 ? -13.931 12.808 -5.171 1.00 81.25 128 ILE A N 1
ATOM 1001 C CA . ILE A 1 128 ? -13.624 13.174 -6.564 1.00 81.25 128 ILE A CA 1
ATOM 1002 C C . ILE A 1 128 ? -12.253 12.628 -6.965 1.00 81.25 128 ILE A C 1
ATOM 1004 O O . ILE A 1 128 ? -12.152 11.919 -7.965 1.00 81.25 128 ILE A O 1
ATOM 1008 N N . VAL A 1 129 ? -11.220 12.887 -6.156 1.00 82.44 129 VAL A N 1
ATOM 1009 C CA . VAL A 1 129 ? -9.859 12.395 -6.418 1.00 82.44 129 VAL A CA 1
ATOM 1010 C C . VAL A 1 129 ? -9.838 10.868 -6.478 1.00 82.44 129 VAL A C 1
ATOM 1012 O O . VAL A 1 129 ? -9.263 10.305 -7.404 1.00 82.44 129 VAL A O 1
ATOM 1015 N N . GLY A 1 130 ? -10.527 10.195 -5.550 1.00 83.31 130 GLY A N 1
ATOM 1016 C CA . GLY A 1 130 ? -10.648 8.737 -5.547 1.00 83.31 130 GLY A CA 1
ATOM 1017 C C . GLY A 1 130 ? -11.339 8.187 -6.797 1.00 83.31 130 GLY A C 1
ATOM 1018 O O . GLY A 1 130 ? -10.885 7.189 -7.351 1.00 83.31 130 GLY A O 1
ATOM 1019 N N . SER A 1 131 ? -12.388 8.856 -7.285 1.00 88.00 131 SER A N 1
ATOM 1020 C CA . SER A 1 131 ? -13.106 8.430 -8.497 1.00 88.00 131 SER A CA 1
ATOM 1021 C C . SER A 1 131 ? -12.232 8.560 -9.746 1.00 88.00 131 SER A C 1
ATOM 1023 O O . SER A 1 131 ? -12.139 7.622 -10.533 1.00 88.00 131 SER A O 1
ATOM 1025 N N . VAL A 1 132 ? -11.541 9.696 -9.901 1.00 89.44 132 VAL A N 1
ATOM 1026 C CA . VAL A 1 132 ? -10.625 9.930 -11.029 1.00 89.44 132 VAL A CA 1
ATOM 1027 C C . VAL A 1 132 ? -9.458 8.945 -10.994 1.00 89.44 132 VAL A C 1
ATOM 1029 O O . VAL A 1 132 ? -9.150 8.332 -12.012 1.00 89.44 132 VAL A O 1
ATOM 1032 N N . ALA A 1 133 ? -8.852 8.734 -9.821 1.00 86.56 133 ALA A N 1
ATOM 1033 C CA . ALA A 1 133 ? -7.782 7.755 -9.652 1.00 86.56 133 ALA A CA 1
ATOM 1034 C C . ALA A 1 133 ? -8.251 6.330 -9.988 1.00 86.56 133 ALA A C 1
ATOM 1036 O O . ALA A 1 133 ? -7.530 5.592 -10.654 1.00 86.56 133 ALA A O 1
ATOM 1037 N N . GLY A 1 134 ? -9.467 5.953 -9.578 1.00 87.00 134 GLY A N 1
ATOM 1038 C CA . GLY A 1 134 ? -10.066 4.656 -9.901 1.00 87.00 134 GLY A CA 1
ATOM 1039 C C . GLY A 1 134 ? -10.247 4.442 -11.404 1.00 87.00 134 GLY A C 1
ATOM 1040 O O . GLY A 1 134 ? -9.813 3.420 -11.932 1.00 87.00 134 GLY A O 1
ATOM 1041 N N . ILE A 1 135 ? -10.821 5.428 -12.103 1.00 93.00 135 ILE A N 1
ATOM 1042 C CA . ILE A 1 135 ? -10.999 5.380 -13.563 1.00 93.00 135 ILE A CA 1
ATOM 1043 C C . ILE A 1 135 ? -9.640 5.310 -14.265 1.00 93.00 135 ILE A C 1
ATOM 1045 O O . ILE A 1 135 ? -9.455 4.479 -15.150 1.00 93.00 135 ILE A O 1
ATOM 1049 N N . ALA A 1 136 ? -8.671 6.127 -13.844 1.00 90.62 136 ALA A N 1
ATOM 1050 C CA . ALA A 1 136 ? -7.328 6.114 -14.413 1.00 90.62 136 ALA A CA 1
ATOM 1051 C C . ALA A 1 136 ? -6.651 4.744 -14.246 1.00 90.62 136 ALA A C 1
ATOM 1053 O O . ALA A 1 136 ? -6.117 4.209 -15.213 1.00 90.62 136 ALA A O 1
ATOM 1054 N N . MET A 1 137 ? -6.721 4.139 -13.053 1.00 89.75 137 MET A N 1
ATOM 1055 C CA . MET A 1 137 ? -6.169 2.799 -12.813 1.00 89.75 137 MET A CA 1
ATOM 1056 C C . MET A 1 137 ? -6.831 1.732 -13.690 1.00 89.75 137 MET A C 1
ATOM 1058 O O . MET A 1 137 ? -6.139 0.855 -14.202 1.00 89.75 137 MET A O 1
ATOM 1062 N N . PHE A 1 138 ? -8.147 1.817 -13.886 1.00 92.44 138 PHE A N 1
ATOM 1063 C CA . PHE A 1 138 ? -8.885 0.886 -14.736 1.00 92.44 138 PHE A CA 1
ATOM 1064 C C . PHE A 1 138 ? -8.520 1.029 -16.220 1.00 92.44 138 PHE A C 1
ATOM 1066 O O . PHE A 1 138 ? -8.272 0.038 -16.899 1.00 92.44 138 PHE A O 1
ATOM 1073 N N . VAL A 1 139 ? -8.431 2.257 -16.735 1.00 93.38 139 VAL A N 1
ATOM 1074 C CA . VAL A 1 139 ? -8.020 2.489 -18.129 1.00 93.38 139 VAL A CA 1
ATOM 1075 C C . VAL A 1 139 ? -6.577 2.032 -18.346 1.00 93.38 139 VAL A C 1
ATOM 1077 O O . VAL A 1 139 ? -6.294 1.336 -19.318 1.00 93.38 139 VAL A O 1
ATOM 1080 N N . MET A 1 140 ? -5.672 2.355 -17.417 1.00 89.00 140 MET A N 1
ATOM 1081 C CA . MET A 1 140 ? -4.273 1.928 -17.491 1.00 89.00 140 MET A CA 1
ATOM 1082 C C . MET A 1 140 ? -4.123 0.405 -17.466 1.00 89.00 140 MET A C 1
ATOM 1084 O O . MET A 1 140 ? -3.290 -0.127 -18.195 1.00 89.00 140 MET A O 1
ATOM 1088 N N . SER A 1 141 ? -4.925 -0.319 -16.677 1.00 87.31 141 SER A N 1
ATOM 1089 C CA . SER A 1 141 ? -4.857 -1.785 -16.663 1.00 87.31 141 SER A CA 1
ATOM 1090 C C . SER A 1 141 ? -5.294 -2.395 -17.997 1.00 87.31 141 SER A C 1
ATOM 1092 O O . SER A 1 141 ? -4.617 -3.294 -18.494 1.00 87.31 141 SER A O 1
ATOM 1094 N N . LEU A 1 142 ? -6.357 -1.873 -18.620 1.00 90.56 142 LEU A N 1
ATOM 1095 C CA . LEU A 1 142 ? -6.782 -2.298 -19.958 1.00 90.56 142 LEU A CA 1
ATOM 1096 C C . LEU A 1 142 ? -5.715 -2.004 -21.014 1.00 90.56 142 LEU A C 1
ATOM 1098 O O . LEU A 1 142 ? -5.439 -2.857 -21.856 1.00 90.56 142 LEU A O 1
ATOM 1102 N N . LEU A 1 143 ? -5.083 -0.828 -20.943 1.00 89.06 143 LEU A N 1
ATOM 1103 C CA . LEU A 1 143 ? -3.983 -0.465 -21.835 1.00 89.06 143 LEU A CA 1
ATOM 1104 C C . LEU A 1 143 ? -2.800 -1.425 -21.690 1.00 89.06 143 LEU A C 1
ATOM 1106 O O . LEU A 1 143 ? -2.278 -1.885 -22.701 1.00 89.06 143 LEU A O 1
ATOM 1110 N N . TYR A 1 144 ? -2.408 -1.788 -20.465 1.00 83.81 144 TYR A N 1
ATOM 1111 C CA . TYR A 1 144 ? -1.328 -2.755 -20.256 1.00 83.81 144 TYR A CA 1
ATOM 1112 C C . TYR A 1 144 ? -1.661 -4.144 -20.799 1.00 83.81 144 TYR A C 1
ATOM 1114 O O . TYR A 1 144 ? -0.793 -4.775 -21.396 1.00 83.81 144 TYR A O 1
ATOM 1122 N N . VAL A 1 145 ? -2.905 -4.608 -20.649 1.00 85.12 145 VAL A N 1
ATOM 1123 C CA . VAL A 1 145 ? -3.345 -5.880 -21.244 1.00 85.12 145 VAL A CA 1
ATOM 1124 C C . VAL A 1 145 ? -3.296 -5.805 -22.769 1.00 85.12 145 VAL A C 1
ATOM 1126 O O . VAL A 1 145 ? -2.742 -6.698 -23.406 1.00 85.12 145 VAL A O 1
ATOM 1129 N N . ALA A 1 146 ? -3.818 -4.727 -23.359 1.00 86.25 146 ALA A N 1
ATOM 1130 C CA . ALA A 1 146 ? -3.786 -4.530 -24.804 1.00 86.25 146 ALA A CA 1
ATOM 1131 C C . ALA A 1 146 ? -2.344 -4.505 -25.329 1.00 86.25 146 ALA A C 1
ATOM 1133 O O . ALA A 1 146 ? -2.037 -5.218 -26.279 1.00 86.25 146 ALA A O 1
ATOM 1134 N N . MET A 1 147 ? -1.449 -3.755 -24.678 1.00 82.12 147 MET A N 1
ATOM 1135 C CA . MET A 1 147 ? -0.028 -3.708 -25.030 1.00 82.12 147 MET A CA 1
ATOM 1136 C C . MET A 1 147 ? 0.661 -5.061 -24.869 1.00 82.12 147 MET A C 1
ATOM 1138 O O . MET A 1 147 ? 1.455 -5.425 -25.724 1.00 82.12 147 MET A O 1
ATOM 1142 N N . ALA A 1 148 ? 0.363 -5.830 -23.821 1.00 79.31 148 ALA A N 1
ATOM 1143 C CA . ALA A 1 148 ? 0.954 -7.155 -23.641 1.00 79.31 148 ALA A CA 1
ATOM 1144 C C . ALA A 1 148 ? 0.603 -8.111 -24.796 1.00 79.31 148 ALA A C 1
ATOM 1146 O O . ALA A 1 148 ? 1.428 -8.938 -25.176 1.00 79.31 148 ALA A O 1
ATOM 1147 N N . VAL A 1 149 ? -0.596 -7.977 -25.374 1.00 79.94 149 VAL A N 1
ATOM 1148 C CA . VAL A 1 149 ? -1.055 -8.793 -26.510 1.00 79.94 149 VAL A CA 1
ATOM 1149 C C . VAL A 1 149 ? -0.541 -8.258 -27.851 1.00 79.94 149 VAL A C 1
ATOM 1151 O O . VAL A 1 149 ? -0.219 -9.049 -28.733 1.00 79.94 149 VAL A O 1
ATOM 1154 N N . THR A 1 150 ? -0.456 -6.935 -28.028 1.00 78.00 150 THR A N 1
ATOM 1155 C CA . THR A 1 150 ? -0.109 -6.314 -29.321 1.00 78.00 150 THR A CA 1
ATOM 1156 C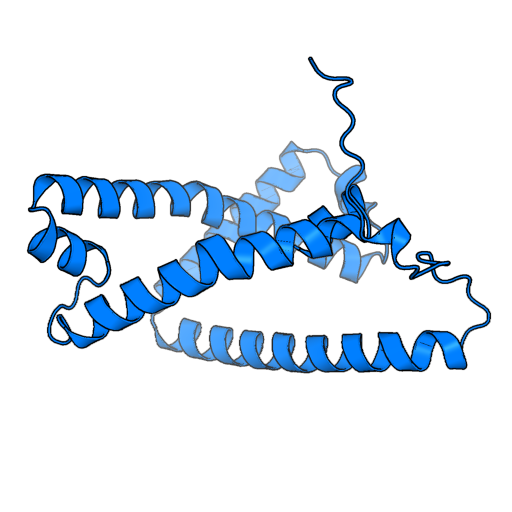 C . THR A 1 150 ? 1.379 -6.021 -29.502 1.00 78.00 150 THR A C 1
ATOM 1158 O O . THR A 1 150 ? 1.859 -6.050 -30.633 1.00 78.00 150 THR A O 1
ATOM 1161 N N . ALA A 1 151 ? 2.141 -5.791 -28.428 1.00 70.44 151 ALA A N 1
ATOM 1162 C CA . ALA A 1 151 ? 3.582 -5.531 -28.501 1.00 70.44 151 ALA A CA 1
ATOM 1163 C C . ALA A 1 151 ? 4.386 -6.654 -29.194 1.00 70.44 151 ALA A C 1
ATOM 1165 O O . ALA A 1 151 ? 5.247 -6.319 -30.009 1.00 70.44 151 ALA A O 1
ATOM 1166 N N . PRO A 1 152 ? 4.095 -7.957 -28.990 1.00 66.69 152 PRO A N 1
ATOM 1167 C CA . PRO A 1 152 ? 4.755 -9.028 -29.741 1.00 66.69 152 PRO A CA 1
ATOM 1168 C C . PRO A 1 152 ? 4.466 -8.998 -31.252 1.00 66.69 152 PRO A C 1
ATOM 1170 O O . PRO A 1 152 ? 5.240 -9.542 -32.030 1.00 66.69 152 PRO A O 1
ATOM 1173 N N . ALA A 1 153 ? 3.345 -8.396 -31.669 1.00 66.62 153 ALA A N 1
ATOM 1174 C CA . ALA A 1 153 ? 2.892 -8.370 -33.062 1.00 66.62 153 ALA A CA 1
ATOM 1175 C C . ALA A 1 153 ? 3.346 -7.120 -33.838 1.00 66.62 153 ALA A C 1
ATOM 1177 O O . ALA A 1 153 ? 3.359 -7.139 -35.065 1.00 66.62 153 ALA A O 1
ATOM 1178 N N . ILE A 1 154 ? 3.679 -6.028 -33.140 1.00 67.19 154 ILE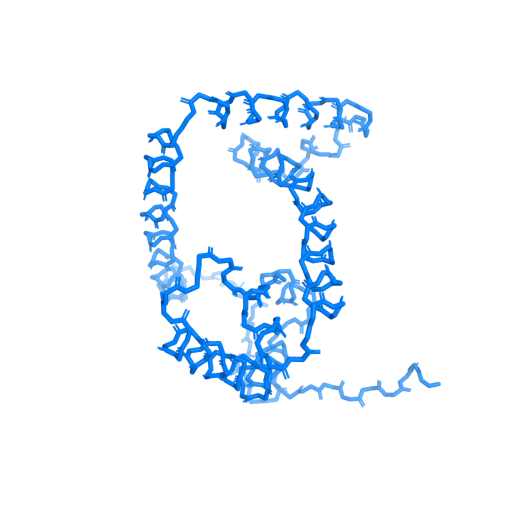 A N 1
ATOM 1179 C CA . ILE A 1 154 ? 3.994 -4.723 -33.752 1.00 67.19 154 ILE A CA 1
ATOM 1180 C C . ILE A 1 154 ? 5.499 -4.417 -33.710 1.00 67.19 154 ILE A C 1
ATOM 1182 O O . ILE A 1 154 ? 6.002 -3.676 -34.551 1.00 67.19 154 ILE A O 1
ATOM 1186 N N . THR A 1 155 ? 6.235 -4.984 -32.754 1.00 59.47 155 THR A N 1
ATOM 1187 C CA . THR A 1 155 ? 7.657 -4.688 -32.545 1.00 59.47 155 THR A CA 1
ATOM 1188 C C . THR A 1 155 ? 8.508 -5.952 -32.668 1.00 59.47 155 THR A C 1
ATOM 1190 O O . THR A 1 155 ? 8.287 -6.894 -31.917 1.00 59.47 155 THR A O 1
ATOM 1193 N N . GLU A 1 156 ? 9.563 -5.939 -33.499 1.00 57.25 156 GLU A N 1
ATOM 1194 C CA . GLU A 1 156 ? 10.672 -6.932 -33.487 1.00 57.25 156 GLU A CA 1
ATOM 1195 C C . GLU A 1 156 ? 11.532 -6.850 -32.198 1.00 57.25 156 GLU A C 1
ATOM 1197 O O . GLU A 1 156 ? 12.684 -7.284 -32.136 1.00 57.25 156 GLU A O 1
ATOM 1202 N N . VAL A 1 157 ? 10.996 -6.230 -31.145 1.00 53.50 157 VAL A N 1
ATOM 1203 C CA . VAL A 1 157 ? 11.690 -5.999 -29.886 1.00 53.50 157 VAL A CA 1
ATOM 1204 C C . VAL A 1 157 ? 11.723 -7.313 -29.125 1.00 53.50 157 VAL A C 1
ATOM 1206 O O . VAL A 1 157 ? 10.685 -7.908 -28.839 1.00 53.50 157 VAL A O 1
ATOM 1209 N N . HIS A 1 158 ? 12.931 -7.743 -28.761 1.00 52.00 158 HIS A N 1
ATOM 1210 C CA . HIS A 1 158 ? 13.135 -8.826 -27.810 1.00 52.00 158 HIS A CA 1
ATOM 1211 C C . HIS A 1 158 ? 12.387 -8.493 -26.515 1.00 52.00 158 HIS A C 1
ATOM 1213 O O . HIS A 1 158 ? 12.822 -7.659 -25.719 1.00 52.00 158 HIS A O 1
ATOM 1219 N N . ILE A 1 159 ? 11.238 -9.136 -26.310 1.00 57.03 159 ILE A N 1
ATOM 1220 C CA . ILE A 1 159 ? 10.519 -9.089 -25.042 1.00 57.03 159 ILE A CA 1
ATOM 1221 C C . ILE A 1 159 ? 11.499 -9.603 -23.986 1.00 57.03 159 ILE A C 1
ATOM 1223 O O . ILE A 1 159 ? 12.019 -10.714 -24.110 1.00 57.03 159 ILE A O 1
ATOM 1227 N N . ALA A 1 160 ? 11.754 -8.801 -22.947 1.00 56.28 160 ALA A N 1
ATOM 1228 C CA . ALA A 1 160 ? 12.699 -9.138 -21.874 1.00 56.28 160 ALA A CA 1
ATOM 1229 C C . ALA A 1 160 ? 12.357 -10.462 -21.157 1.00 56.28 160 ALA A C 1
ATOM 1231 O O . ALA A 1 160 ? 13.169 -11.021 -20.429 1.00 56.28 160 ALA A O 1
ATOM 1232 N N . THR A 1 161 ? 11.146 -10.978 -21.365 1.00 54.81 161 THR A N 1
ATOM 1233 C CA . THR A 1 161 ? 10.676 -12.284 -20.911 1.00 54.81 161 THR A CA 1
ATOM 1234 C C . THR A 1 161 ? 10.586 -13.233 -22.110 1.00 54.81 161 THR A C 1
ATOM 1236 O O . THR A 1 161 ? 9.507 -13.493 -22.631 1.00 54.81 161 THR A O 1
ATOM 1239 N N . THR A 1 162 ? 11.735 -13.702 -22.602 1.00 52.56 162 THR A N 1
ATOM 1240 C CA . THR A 1 162 ? 11.823 -14.413 -23.892 1.00 52.56 162 THR A CA 1
ATOM 1241 C C . THR A 1 162 ? 11.268 -15.845 -23.857 1.00 52.56 162 THR A C 1
ATOM 1243 O O . THR A 1 162 ? 10.963 -16.377 -24.912 1.00 52.56 162 THR A O 1
ATOM 1246 N N . ASN A 1 163 ? 11.056 -16.469 -22.688 1.00 56.59 163 ASN A N 1
ATOM 1247 C CA . ASN A 1 163 ? 10.517 -17.836 -22.603 1.00 56.59 163 ASN A CA 1
ATOM 1248 C C . ASN A 1 163 ? 9.555 -18.014 -21.413 1.00 56.59 163 ASN A C 1
ATOM 1250 O O . ASN A 1 163 ? 9.972 -18.259 -20.277 1.00 56.59 163 ASN A O 1
ATOM 1254 N N . ILE A 1 164 ? 8.248 -17.904 -21.679 1.00 62.16 164 ILE A N 1
ATOM 1255 C CA . ILE A 1 164 ? 7.185 -18.318 -20.749 1.00 62.16 164 ILE A CA 1
ATOM 1256 C C . ILE A 1 164 ? 7.025 -19.839 -20.876 1.00 62.16 164 ILE A C 1
ATOM 1258 O O . ILE A 1 164 ? 6.139 -20.343 -21.560 1.00 62.16 164 ILE A O 1
ATOM 1262 N N . THR A 1 165 ? 7.933 -20.578 -20.254 1.00 63.75 165 THR A N 1
ATOM 1263 C CA . THR A 1 165 ? 7.910 -22.044 -20.164 1.00 63.75 165 THR A CA 1
ATOM 1264 C C . THR A 1 165 ? 7.502 -22.473 -18.759 1.00 63.75 165 THR A C 1
ATOM 1266 O O . THR A 1 165 ? 7.696 -21.725 -17.805 1.00 63.75 165 THR A O 1
ATOM 1269 N N . TRP A 1 166 ? 6.935 -23.676 -18.611 1.00 59.94 166 TRP A N 1
ATOM 1270 C CA . TRP A 1 166 ? 6.516 -24.214 -17.305 1.00 59.94 166 TRP A CA 1
ATOM 1271 C C . TRP A 1 166 ? 7.650 -24.185 -16.268 1.00 59.94 166 TRP A C 1
ATOM 1273 O O . TRP A 1 166 ? 7.424 -23.849 -15.110 1.00 59.94 166 TRP A O 1
ATOM 1283 N N . GLU A 1 167 ? 8.885 -24.424 -16.710 1.00 63.56 167 GLU A N 1
ATOM 1284 C CA . GLU A 1 167 ? 10.097 -24.359 -15.884 1.00 63.56 167 GLU A CA 1
ATOM 1285 C C . GLU A 1 167 ? 10.371 -22.959 -15.316 1.00 63.56 167 GLU A C 1
ATOM 1287 O O . GLU A 1 167 ? 10.831 -22.839 -14.187 1.00 63.56 167 GLU A O 1
ATOM 1292 N N . THR A 1 168 ? 10.003 -21.892 -16.033 1.00 65.19 168 THR A N 1
ATOM 1293 C CA . THR A 1 168 ? 10.196 -20.496 -15.598 1.00 65.19 168 THR A CA 1
ATOM 1294 C C . THR A 1 168 ? 9.241 -20.091 -14.464 1.00 65.19 168 THR A C 1
ATOM 1296 O O . THR A 1 168 ? 9.423 -19.045 -13.838 1.00 65.19 168 THR A O 1
ATOM 1299 N N . PHE A 1 169 ? 8.211 -20.903 -14.197 1.00 64.12 169 PHE A N 1
ATOM 1300 C CA . PHE A 1 169 ? 7.284 -20.723 -13.076 1.00 64.12 169 PHE A CA 1
ATOM 1301 C C . PHE A 1 169 ? 7.677 -21.527 -11.834 1.00 64.12 169 PHE A C 1
ATOM 1303 O O . PHE A 1 169 ? 7.143 -21.258 -10.757 1.00 64.12 169 PHE A O 1
ATOM 1310 N N . ILE A 1 170 ? 8.579 -22.506 -11.958 1.00 69.00 170 ILE A N 1
ATOM 1311 C CA . ILE A 1 170 ? 8.989 -23.349 -10.834 1.00 69.00 170 ILE A CA 1
ATOM 1312 C C . ILE A 1 170 ? 9.968 -22.551 -9.963 1.00 69.00 170 ILE A C 1
ATOM 1314 O O . ILE A 1 170 ? 10.981 -22.069 -10.471 1.00 69.00 170 ILE A O 1
ATOM 1318 N N . PRO A 1 171 ? 9.707 -22.391 -8.654 1.00 62.84 171 PRO A N 1
ATOM 1319 C CA . PRO A 1 171 ? 10.660 -21.737 -7.773 1.00 62.84 171 PRO A CA 1
ATOM 1320 C C . PRO A 1 171 ? 11.941 -22.562 -7.657 1.00 62.84 171 PRO A C 1
ATOM 1322 O O . PRO A 1 171 ? 11.900 -23.748 -7.330 1.00 62.84 171 PRO A O 1
ATOM 1325 N N . HIS A 1 172 ? 13.088 -21.918 -7.869 1.00 65.75 172 HIS A N 1
ATOM 1326 C CA . HIS A 1 172 ? 14.380 -22.490 -7.508 1.00 65.75 172 HIS A CA 1
ATOM 1327 C C . HIS A 1 172 ? 14.471 -22.540 -5.979 1.00 65.75 172 HIS A C 1
ATOM 1329 O O . HIS A 1 172 ? 14.597 -21.508 -5.318 1.00 65.75 172 HIS A O 1
ATOM 1335 N N . ILE A 1 173 ? 14.346 -23.738 -5.407 1.00 59.88 173 ILE A N 1
ATOM 1336 C CA . ILE A 1 173 ? 14.558 -23.966 -3.976 1.00 59.88 173 ILE A CA 1
ATOM 1337 C C . ILE A 1 173 ? 16.065 -24.117 -3.763 1.00 59.88 173 ILE A C 1
ATOM 1339 O O . ILE A 1 173 ? 16.578 -25.226 -3.644 1.00 59.88 173 ILE A O 1
ATOM 1343 N N . ASP A 1 174 ? 16.777 -22.992 -3.769 1.00 58.12 174 ASP A N 1
ATOM 1344 C CA . ASP A 1 174 ? 18.191 -22.960 -3.405 1.00 58.12 174 ASP A CA 1
ATOM 1345 C C . ASP A 1 174 ? 18.327 -22.749 -1.896 1.00 58.12 174 ASP A C 1
ATOM 1347 O O . ASP A 1 174 ? 18.013 -21.689 -1.350 1.00 58.12 174 ASP A O 1
ATOM 1351 N N . PHE A 1 175 ? 18.823 -23.780 -1.213 1.00 56.88 175 PHE A N 1
ATOM 1352 C CA . PHE A 1 175 ? 19.184 -23.746 0.206 1.00 56.88 175 PHE A CA 1
ATOM 1353 C C . PHE A 1 175 ? 20.561 -23.109 0.452 1.00 56.88 175 PHE A C 1
ATOM 1355 O O . PHE A 1 175 ? 21.151 -23.300 1.507 1.00 56.88 175 PHE A O 1
ATOM 1362 N N . THR A 1 176 ? 21.083 -22.318 -0.487 1.00 52.28 176 THR A N 1
ATOM 1363 C CA . THR A 1 176 ? 22.413 -21.679 -0.416 1.00 52.28 176 THR A CA 1
ATOM 1364 C C . THR A 1 176 ? 22.522 -20.598 0.676 1.00 52.28 176 THR A C 1
ATOM 1366 O O . THR A 1 176 ? 23.556 -19.954 0.819 1.00 52.28 176 THR A O 1
ATOM 1369 N N . TYR A 1 177 ? 21.457 -20.403 1.458 1.00 37.56 177 TYR A N 1
ATOM 1370 C CA . TYR A 1 177 ? 21.406 -19.583 2.670 1.00 37.56 177 TYR A CA 1
ATOM 1371 C C . TYR A 1 177 ? 20.989 -20.392 3.918 1.00 37.56 177 TYR A C 1
ATOM 1373 O O . TYR A 1 177 ? 20.357 -19.844 4.823 1.00 37.56 177 TYR A O 1
ATOM 1381 N N . ILE A 1 178 ? 21.320 -21.688 3.967 1.00 41.44 178 ILE A N 1
ATOM 1382 C CA . ILE A 1 178 ? 21.525 -22.406 5.237 1.00 41.44 178 ILE A CA 1
ATOM 1383 C C . ILE A 1 178 ? 23.016 -22.373 5.568 1.00 41.44 178 ILE A C 1
ATOM 1385 O O . ILE A 1 178 ? 23.820 -22.678 4.660 1.00 41.44 178 ILE A O 1
#

Secondary structure (DSSP, 8-state):
-HHHHHHHHTTHHHHHHHHHIIIIIHHHHHHHHHHHHHTTT-TTHHHHHHHHHH-HHHHHHHHHHHHHHHHHHHHHHHHHHHHHHHHHHHSSTHHHHHS-HHHHHHHHHHHHHHHHHHHHT-HHHHHHHHHHHHHHHHHHHHHHHHHHHHHHHH-----S-----GGGGS-----TT-

Foldseek 3Di:
DLVVCCVVPNLLVVLVVVCCVVPPVVVVVVVLVVLCVVPVVDPPRPLSSCCVVPNNVVSVVVVVVVVVVVVVVLLCVLLVVVQVVCCVPPVDSVVVVVDDPVVSSVSSVVVSVVVVVQPVVDDVSVVVVVVVVVVVVVVVVVVVVVCVVCVVVPDPDCDPCNDPDPVSNHDDPDPVVD

InterPro domains:
  IPR002293 Amino acid/polyamine transporter I [PF13520] (3-171)
  IPR050367 Amino acid-polyamine-organocation superfamily [PTHR42770] (10-173)

Radius of gyration: 21.72 Å; chains: 1; bounding box: 47×45×59 Å

Organism: Escherichia coli (NCBI:txid562)

Sequence (178 aa):
NVVNNYANQGLVVVFSWVFIFALYFTPYALIVGQLGSTFKDGKGGVSTWIKHTMGPGLAYLAAWTYWVVHIPYLAQKPQAILIALGWAMKGDGSLIKEYSVVALQGLTLVLFIFFMWVASRGMKSLKIVGSVAGIAMFVMSLLYVAMAVTAPAITEVHIATTNITWETFIPHIDFTYI

pLDDT: mean 78.84, std 12.09, range [37.56, 94.12]